Protein AF-A0A925DXH3-F1 (afdb_monomer)

Solvent-accessible surface area (backbone atoms only — not comparable to full-atom values): 5067 Å² total; per-residue (Å²): 129,85,50,77,64,54,54,50,49,54,52,49,52,52,51,53,53,50,53,50,46,54,53,50,38,74,75,42,98,50,53,71,66,57,53,53,47,52,36,67,77,68,67,52,55,70,67,62,53,52,51,50,50,51,53,51,52,51,53,52,53,51,50,53,52,50,53,52,51,52,50,51,50,52,52,51,52,52,49,52,54,53,51,51,54,66,74,77,105

Foldseek 3Di:
DQDPVNVVVVVVVVVVLVVLQVLVVVLDVDHPVVVVCVCVVVVDDSVVVSVVSVVVVVVVVVVVVVVVVVVVVVVVVVVVVVVVVVVVD

Sequence (89 aa):
MANKFDKLADEAQAITDAQFKERFASLTSLNNNDIGKIIKDTGINKEDLASLLVVIKNATQYNNQTAQSISNIKNGVNALMGISKKLLL

Radius of gyration: 24.63 Å; Cα contacts (8 Å, |Δi|>4): 23; chains: 1; bounding box: 54×22×77 Å

Secondary structure (DSSP, 8-state):
---HHHHHHHHHHHHHHHHHHHHHHHHSS--HHHHHHHHHHH---HHHHHHHHHHHHHHHHHHHHHHHHHHHHHHHHHHHHHHHHHHH-

Mean predicted aligned error: 8.96 Å

Structure (mmCIF, N/CA/C/O backbone):
data_AF-A0A925DXH3-F1
#
_entry.id   AF-A0A925DXH3-F1
#
loop_
_atom_site.group_PDB
_atom_site.id
_atom_site.type_symbol
_atom_site.label_atom_id
_atom_site.label_alt_id
_atom_site.label_comp_id
_atom_site.label_asym_id
_atom_site.label_entity_id
_atom_site.label_seq_id
_atom_site.pdbx_PDB_ins_code
_atom_site.Cartn_x
_atom_site.Cartn_y
_atom_site.Cartn_z
_atom_site.occupancy
_atom_site.B_iso_or_equiv
_atom_site.auth_seq_id
_atom_site.auth_comp_id
_atom_site.auth_asym_id
_atom_site.auth_atom_id
_atom_site.pdbx_PDB_model_num
ATOM 1 N N . MET A 1 1 ? -25.026 8.128 36.074 1.00 54.31 1 MET A N 1
ATOM 2 C CA . MET A 1 1 ? -24.579 9.416 35.504 1.00 54.31 1 MET A CA 1
ATOM 3 C C . MET A 1 1 ? -23.264 9.142 34.805 1.00 54.31 1 MET A C 1
ATOM 5 O O . MET A 1 1 ? -22.363 8.678 35.488 1.00 54.31 1 MET A O 1
ATOM 9 N N . ALA A 1 2 ? -23.179 9.344 33.488 1.00 63.41 2 ALA A N 1
ATOM 10 C CA . ALA A 1 2 ? -21.904 9.254 32.776 1.00 63.41 2 ALA A CA 1
ATOM 11 C C . ALA A 1 2 ? -20.955 10.295 33.381 1.00 63.41 2 ALA A C 1
ATOM 13 O O . ALA A 1 2 ? -21.308 11.480 33.459 1.00 63.41 2 ALA A O 1
ATOM 14 N N . ASN A 1 3 ? -19.823 9.848 33.915 1.00 80.00 3 ASN A N 1
ATOM 15 C CA . ASN A 1 3 ? -18.879 10.749 34.556 1.00 80.00 3 ASN A CA 1
ATOM 16 C C . ASN A 1 3 ? -18.134 11.548 33.458 1.00 80.00 3 ASN A C 1
ATOM 18 O O . ASN A 1 3 ? -18.205 11.228 32.273 1.00 80.00 3 ASN A O 1
ATOM 22 N N . LYS A 1 4 ? -17.448 12.635 33.827 1.00 84.62 4 LYS A N 1
ATOM 23 C CA . LYS A 1 4 ? -16.724 13.507 32.881 1.00 84.62 4 LYS A CA 1
ATOM 24 C C . LYS A 1 4 ? -15.784 12.741 31.928 1.00 84.62 4 LYS A C 1
ATOM 26 O O . LYS A 1 4 ? -15.640 13.145 30.781 1.00 84.62 4 LYS A O 1
ATOM 31 N N . PHE A 1 5 ? -15.167 11.663 32.399 1.00 83.50 5 PHE A N 1
ATOM 32 C CA . PHE A 1 5 ? -14.297 10.777 31.631 1.00 83.50 5 PHE A CA 1
ATOM 33 C C . PHE A 1 5 ? -15.054 9.963 30.578 1.00 83.50 5 PHE A C 1
ATOM 35 O O . PHE A 1 5 ? -14.528 9.811 29.484 1.00 83.50 5 PHE A O 1
ATOM 42 N N . ASP A 1 6 ? -16.285 9.521 30.855 1.00 88.81 6 ASP A N 1
ATOM 43 C CA . ASP A 1 6 ? -17.102 8.787 29.874 1.00 88.81 6 ASP A CA 1
ATOM 44 C C . ASP A 1 6 ? -17.437 9.690 28.676 1.00 88.81 6 ASP A C 1
ATOM 46 O O . ASP A 1 6 ? -17.246 9.310 27.527 1.00 88.81 6 ASP A O 1
ATOM 50 N N . LYS A 1 7 ? -17.825 10.945 28.941 1.00 87.88 7 LYS A N 1
ATOM 51 C CA . LYS A 1 7 ? -18.073 11.935 27.877 1.00 87.88 7 LYS A CA 1
ATOM 52 C C . LYS A 1 7 ? -16.821 12.250 27.060 1.00 87.88 7 LYS A C 1
ATOM 54 O O . LYS A 1 7 ? -16.901 12.395 25.847 1.00 87.88 7 LYS A O 1
ATOM 59 N N . LEU A 1 8 ? -15.671 12.365 27.727 1.00 85.62 8 LEU A N 1
ATOM 60 C CA . LEU A 1 8 ? -14.398 12.633 27.060 1.00 85.62 8 LEU A CA 1
ATOM 61 C C . LEU A 1 8 ? -13.976 11.455 26.167 1.00 85.62 8 LEU A C 1
ATOM 63 O O . LEU A 1 8 ? -13.413 11.665 25.096 1.00 85.62 8 LEU A O 1
ATOM 67 N N . ALA A 1 9 ? -14.257 10.224 26.603 1.00 84.44 9 ALA A N 1
ATOM 68 C CA . ALA A 1 9 ? -14.005 9.019 25.825 1.00 84.44 9 ALA A CA 1
ATOM 69 C C . ALA A 1 9 ? -14.899 8.954 24.578 1.00 84.44 9 ALA A C 1
ATOM 71 O O . ALA A 1 9 ? -14.389 8.701 23.488 1.00 84.44 9 ALA A O 1
ATOM 72 N N . ASP A 1 10 ? -16.192 9.263 24.713 1.00 87.00 10 ASP A N 1
ATOM 73 C CA . ASP A 1 10 ? -17.126 9.317 23.581 1.00 87.00 10 ASP A CA 1
ATOM 74 C C . ASP A 1 10 ? -16.706 10.375 22.543 1.00 87.00 10 ASP A C 1
ATOM 76 O O . ASP A 1 10 ? -16.717 10.116 21.336 1.00 87.00 10 ASP A O 1
ATOM 80 N N . GLU A 1 11 ? -16.284 11.562 22.997 1.00 84.94 11 GLU A N 1
ATOM 81 C CA . GLU A 1 11 ? -15.773 12.624 22.121 1.00 84.94 11 GLU A CA 1
ATOM 82 C C . GLU A 1 11 ? -14.482 12.209 21.407 1.00 84.94 11 GLU A C 1
ATOM 84 O O . GLU A 1 11 ? -14.362 12.390 20.193 1.00 84.94 11 GLU A O 1
ATOM 89 N N . ALA A 1 12 ? -13.531 11.614 22.131 1.00 79.81 12 ALA A N 1
ATOM 90 C CA . ALA A 1 12 ? -12.289 11.120 21.544 1.00 79.81 12 ALA A CA 1
ATOM 91 C C . ALA A 1 12 ? -12.565 10.048 20.481 1.00 79.81 12 ALA A C 1
ATOM 93 O O . ALA A 1 12 ? -12.031 10.128 19.376 1.00 79.81 12 ALA A O 1
ATOM 94 N N . GLN A 1 13 ? -13.458 9.100 20.773 1.00 83.94 13 GLN A N 1
ATOM 95 C CA . GLN A 1 13 ? -13.863 8.069 19.823 1.00 83.94 13 GLN A CA 1
ATOM 96 C C . GLN A 1 13 ? -14.504 8.676 18.568 1.00 83.94 13 GLN A C 1
ATOM 98 O O . GLN A 1 13 ? -14.170 8.274 17.454 1.00 83.94 13 GLN A O 1
ATOM 103 N N . ALA A 1 14 ? -15.387 9.664 18.722 1.00 84.31 14 ALA A N 1
ATOM 104 C CA . ALA A 1 14 ? -16.022 10.336 17.592 1.00 84.31 14 ALA A CA 1
ATOM 105 C C . ALA A 1 14 ? -15.006 11.078 16.702 1.00 84.31 14 ALA A C 1
ATOM 107 O O . ALA A 1 14 ? -15.098 11.006 15.473 1.00 84.31 14 ALA A O 1
ATOM 108 N N . ILE A 1 15 ? -14.021 11.753 17.306 1.00 83.31 15 ILE A N 1
ATOM 109 C CA . ILE A 1 15 ? -12.950 12.455 16.583 1.00 83.31 15 ILE A CA 1
ATOM 110 C C . ILE A 1 15 ? -12.064 11.458 15.830 1.00 83.31 15 ILE A C 1
ATOM 112 O O . ILE A 1 15 ? -11.824 11.640 14.634 1.00 83.31 15 ILE A O 1
ATOM 116 N N . THR A 1 16 ? -11.617 10.388 16.492 1.00 84.12 16 THR A N 1
ATOM 117 C CA . THR A 1 16 ? -10.801 9.336 15.869 1.00 84.12 16 THR A CA 1
ATOM 118 C C . THR A 1 16 ? -11.540 8.679 14.704 1.00 84.12 16 THR A C 1
ATOM 120 O O . THR A 1 16 ? -10.970 8.499 13.628 1.00 84.12 16 THR A O 1
ATOM 123 N N . ASP A 1 17 ? -12.833 8.402 14.866 1.00 81.19 17 ASP A N 1
ATOM 124 C CA . ASP A 1 17 ? -13.674 7.837 13.812 1.00 81.19 17 ASP A CA 1
ATOM 125 C C . ASP A 1 17 ? -13.811 8.753 12.597 1.00 81.19 17 ASP A C 1
ATOM 127 O O . ASP A 1 17 ? -13.785 8.276 11.459 1.00 81.19 17 ASP A O 1
ATOM 131 N N . ALA A 1 18 ? -13.979 10.055 12.826 1.00 82.00 18 ALA A N 1
ATOM 132 C CA . ALA A 1 18 ? -14.077 11.040 11.759 1.00 82.00 18 ALA A CA 1
ATOM 133 C C . ALA A 1 18 ? -12.756 11.147 10.984 1.00 82.00 18 ALA A C 1
ATOM 135 O O . ALA A 1 18 ? -12.761 11.049 9.756 1.00 82.00 18 ALA A O 1
ATOM 136 N N . GLN A 1 19 ? -11.630 11.255 11.696 1.00 81.12 19 GLN A N 1
ATOM 137 C CA . GLN A 1 19 ? -10.297 11.327 11.094 1.00 81.12 19 GLN A CA 1
ATOM 138 C C . GLN A 1 19 ? -9.951 10.061 10.305 1.00 81.12 19 GLN A C 1
ATOM 140 O O . GLN A 1 19 ? -9.427 10.146 9.193 1.00 81.12 19 GLN A O 1
ATOM 145 N N . PHE A 1 20 ? -10.274 8.883 10.846 1.00 82.12 20 PHE A N 1
ATOM 146 C CA . PHE A 1 20 ? -10.083 7.618 10.145 1.00 82.12 20 PHE A CA 1
ATOM 147 C C . PHE A 1 20 ? -10.890 7.579 8.842 1.00 82.12 20 PHE A C 1
ATOM 149 O O . PHE A 1 20 ? -10.331 7.292 7.784 1.00 82.12 20 PHE A O 1
ATOM 156 N N . LYS A 1 21 ? -12.186 7.907 8.901 1.00 76.88 21 LYS A N 1
ATOM 157 C CA . LYS A 1 21 ? -13.072 7.917 7.728 1.00 76.88 21 LYS A CA 1
ATOM 158 C C . LYS A 1 21 ? -12.585 8.886 6.655 1.00 76.88 21 LYS A C 1
ATOM 160 O O . LYS A 1 21 ? -12.500 8.503 5.492 1.00 76.88 21 LYS A O 1
ATOM 165 N N . GLU A 1 22 ? -12.209 10.102 7.041 1.00 79.75 22 GLU A N 1
ATOM 166 C CA . GLU A 1 22 ? -11.671 11.107 6.122 1.00 79.75 22 GLU A CA 1
ATOM 167 C C . GLU A 1 22 ? -10.374 10.624 5.465 1.00 79.75 22 GLU A C 1
ATOM 169 O O . GLU A 1 22 ? -10.224 10.674 4.241 1.00 79.75 22 GLU A O 1
ATOM 174 N N . ARG A 1 23 ? -9.443 10.080 6.258 1.00 74.88 23 ARG A N 1
ATOM 175 C CA . ARG A 1 23 ? -8.177 9.583 5.725 1.00 74.88 23 ARG A CA 1
ATOM 176 C C . ARG A 1 23 ? -8.389 8.395 4.796 1.00 74.88 23 ARG A C 1
ATOM 178 O O . ARG A 1 23 ? -7.780 8.350 3.730 1.00 74.88 23 ARG A O 1
ATOM 185 N N . PHE A 1 24 ? -9.262 7.468 5.163 1.00 77.06 24 PHE A N 1
ATOM 186 C CA . PHE A 1 24 ? -9.575 6.293 4.363 1.00 77.06 24 PHE A CA 1
ATOM 187 C C . PHE A 1 24 ? -10.264 6.674 3.043 1.00 77.06 24 PHE A C 1
ATOM 189 O O . PHE A 1 24 ? -9.864 6.193 1.981 1.00 77.06 24 PHE A O 1
ATOM 196 N N . ALA A 1 25 ? -11.223 7.600 3.078 1.00 75.31 25 ALA A N 1
ATOM 197 C CA . ALA A 1 25 ? -11.848 8.154 1.879 1.00 75.31 25 ALA A CA 1
ATOM 198 C C . ALA A 1 25 ? -10.852 8.952 1.015 1.00 75.31 25 ALA A C 1
ATOM 200 O O . ALA A 1 25 ? -10.974 8.981 -0.199 1.00 75.31 25 ALA A O 1
ATOM 201 N N . SER A 1 26 ? -9.815 9.567 1.597 1.00 79.38 26 SER A N 1
ATOM 202 C CA . SER A 1 26 ? -8.764 10.240 0.809 1.00 79.38 26 SER A CA 1
ATOM 203 C C 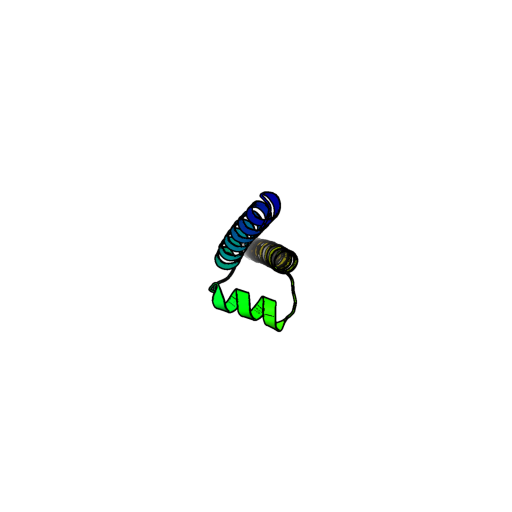. SER A 1 26 ? -7.814 9.271 0.090 1.00 79.38 26 SER A C 1
ATOM 205 O O . SER A 1 26 ? -7.131 9.650 -0.862 1.00 79.38 26 SER A O 1
ATOM 207 N N . LEU A 1 27 ? -7.724 8.029 0.573 1.00 78.50 27 LEU A N 1
ATOM 208 C CA . LEU A 1 27 ? -6.837 6.992 0.042 1.00 78.50 27 LEU A CA 1
ATOM 209 C C . LEU A 1 27 ? -7.555 6.027 -0.907 1.00 78.50 27 LEU A C 1
ATOM 211 O O . LEU A 1 27 ? -6.892 5.285 -1.629 1.00 78.50 27 LEU A O 1
ATOM 215 N N . THR A 1 28 ? -8.888 6.023 -0.903 1.00 78.69 28 THR A N 1
ATOM 216 C CA . THR A 1 28 ? -9.723 5.074 -1.644 1.00 78.69 28 THR A CA 1
ATOM 217 C C . THR A 1 28 ? -10.883 5.796 -2.318 1.00 78.69 28 THR A C 1
ATOM 219 O O . THR A 1 28 ? -11.241 6.902 -1.949 1.00 78.69 28 THR A O 1
ATOM 222 N N . SER A 1 29 ? -11.526 5.169 -3.297 1.00 81.62 29 SER A N 1
ATOM 223 C CA . SER A 1 29 ? -12.754 5.709 -3.904 1.00 81.62 29 SER A CA 1
ATOM 224 C C . SER A 1 29 ? -14.013 5.417 -3.070 1.00 81.62 29 SER A C 1
ATOM 226 O O . SER A 1 29 ? -15.125 5.590 -3.564 1.00 81.62 29 SER A O 1
ATOM 228 N N . LEU A 1 30 ? -13.853 4.898 -1.848 1.00 80.69 30 LEU A N 1
ATOM 229 C CA . LEU A 1 30 ? -14.936 4.355 -1.035 1.00 80.69 30 LEU A CA 1
ATOM 230 C C . LEU A 1 30 ? -15.568 5.440 -0.164 1.00 80.69 30 LEU A C 1
ATOM 232 O O . LEU A 1 30 ? -14.879 6.277 0.418 1.00 80.69 30 LEU A O 1
ATOM 236 N N . ASN A 1 31 ? -16.894 5.400 -0.047 1.00 79.19 31 ASN A N 1
ATOM 237 C CA . ASN A 1 31 ? -17.625 6.280 0.861 1.00 79.19 31 ASN A CA 1
ATOM 238 C C . ASN A 1 31 ? -17.696 5.671 2.272 1.00 79.19 31 ASN A C 1
ATOM 240 O O . ASN A 1 31 ? -17.499 4.474 2.466 1.00 79.19 31 ASN A O 1
ATOM 244 N N . ASN A 1 32 ? -18.063 6.484 3.263 1.00 76.25 32 ASN A N 1
ATOM 245 C CA . ASN A 1 32 ? -18.120 6.071 4.670 1.00 76.25 32 ASN A CA 1
ATOM 246 C C . ASN A 1 32 ? -18.972 4.820 4.954 1.00 76.25 32 ASN A C 1
ATOM 248 O O . ASN A 1 32 ? -18.672 4.101 5.910 1.00 76.25 32 ASN A O 1
ATOM 252 N N . ASN A 1 33 ? -20.006 4.543 4.154 1.00 83.19 33 ASN A N 1
ATOM 253 C CA . ASN A 1 33 ? -20.844 3.356 4.336 1.00 83.19 33 ASN A CA 1
ATOM 254 C C . ASN A 1 33 ? -20.120 2.084 3.885 1.00 83.19 33 ASN A C 1
ATOM 256 O O . ASN A 1 33 ? -20.207 1.061 4.564 1.00 83.19 33 ASN A O 1
ATOM 260 N N . ASP A 1 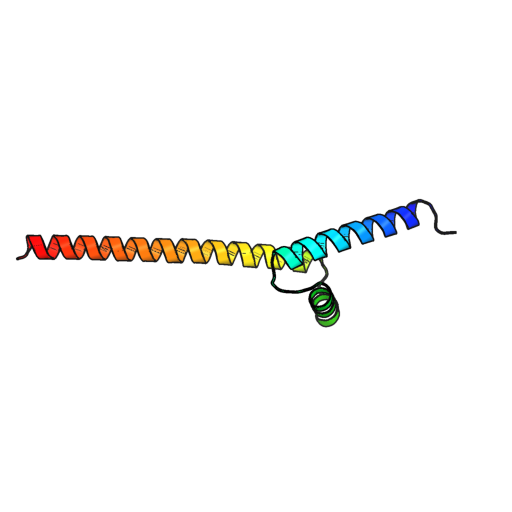3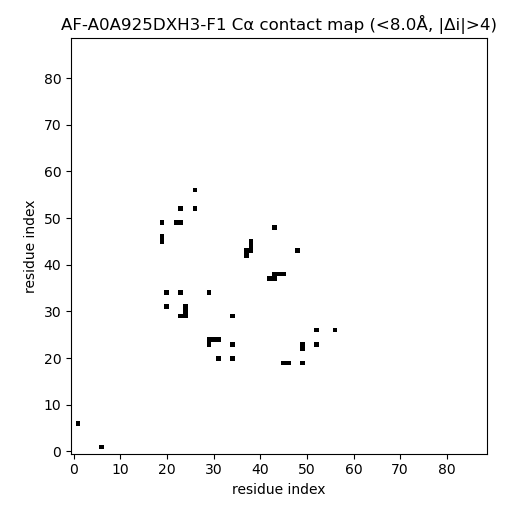4 ? -19.376 2.155 2.782 1.00 81.75 34 ASP A N 1
ATOM 261 C CA . ASP A 1 34 ? -18.588 1.029 2.274 1.00 81.75 34 ASP A CA 1
ATOM 262 C C . ASP A 1 34 ? -17.453 0.678 3.241 1.00 81.75 34 ASP A C 1
ATOM 264 O O . ASP A 1 34 ? -17.231 -0.491 3.550 1.00 81.75 34 ASP A O 1
ATOM 268 N N . ILE A 1 35 ? -16.807 1.697 3.813 1.00 80.25 35 ILE A N 1
ATOM 269 C CA . ILE A 1 35 ? -15.773 1.536 4.847 1.00 80.25 35 ILE A CA 1
ATOM 270 C C . ILE A 1 35 ? -16.351 0.829 6.077 1.00 80.25 35 ILE A C 1
ATOM 272 O O . ILE A 1 35 ? -15.762 -0.120 6.596 1.00 80.25 35 ILE A O 1
ATOM 276 N N . GLY A 1 36 ? -17.530 1.269 6.531 1.00 80.31 36 GLY A N 1
ATOM 277 C CA . GLY A 1 36 ? -18.224 0.660 7.663 1.00 80.31 36 GLY A CA 1
ATOM 278 C C . GLY A 1 36 ? -18.600 -0.803 7.418 1.00 80.31 36 GLY A C 1
ATOM 279 O O . GLY A 1 36 ? -18.453 -1.623 8.324 1.00 80.31 36 GLY A O 1
ATOM 280 N N . LYS A 1 37 ? -19.034 -1.147 6.197 1.00 86.06 37 LYS A N 1
ATOM 281 C CA . L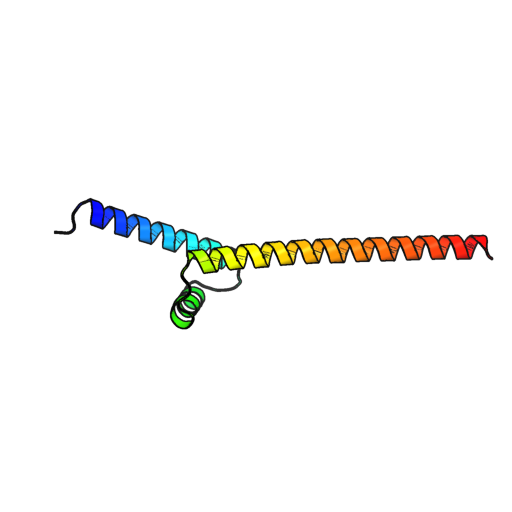YS A 1 37 ? -19.291 -2.542 5.805 1.00 86.06 37 LYS A CA 1
ATOM 282 C C . LYS A 1 37 ? -18.025 -3.388 5.843 1.00 86.06 37 LYS A C 1
ATOM 284 O O . LYS A 1 37 ? -18.041 -4.434 6.471 1.00 86.06 37 LYS A O 1
ATOM 289 N N . ILE A 1 38 ? -16.924 -2.917 5.259 1.00 83.38 38 ILE A N 1
ATOM 290 C CA . ILE A 1 38 ? -15.655 -3.661 5.230 1.00 83.38 38 ILE A CA 1
ATOM 291 C C . ILE A 1 38 ? -15.173 -3.985 6.646 1.00 83.38 38 ILE A C 1
ATOM 293 O O . ILE A 1 38 ? -14.827 -5.130 6.928 1.00 83.38 38 ILE A O 1
ATOM 297 N N . ILE A 1 39 ? -15.196 -3.004 7.549 1.00 84.88 39 ILE A N 1
ATOM 298 C CA . ILE A 1 39 ? -14.805 -3.199 8.954 1.00 84.88 39 ILE A CA 1
ATOM 299 C C . ILE A 1 39 ? -15.689 -4.255 9.619 1.00 84.88 39 ILE A C 1
ATOM 301 O O . ILE A 1 39 ? -15.192 -5.155 10.291 1.00 84.88 39 ILE A O 1
ATOM 305 N N . LYS A 1 40 ? -17.004 -4.169 9.403 1.00 88.44 40 LYS A N 1
ATOM 306 C CA . LYS A 1 40 ? -17.967 -5.100 9.993 1.00 88.44 40 LYS A CA 1
ATOM 307 C C . LYS A 1 40 ? -17.820 -6.523 9.448 1.00 88.44 40 LYS A C 1
ATOM 309 O O . LYS A 1 40 ? -17.871 -7.468 10.227 1.00 88.44 40 LYS A O 1
ATOM 314 N N . ASP A 1 41 ? -17.646 -6.665 8.139 1.00 90.75 41 ASP A N 1
ATOM 315 C CA . ASP A 1 41 ? -17.638 -7.958 7.453 1.00 90.75 41 ASP A CA 1
ATOM 316 C C . ASP A 1 41 ? -16.320 -8.716 7.674 1.00 90.75 41 ASP A C 1
ATOM 318 O O . ASP A 1 41 ? -16.310 -9.942 7.736 1.00 90.75 41 ASP A O 1
ATOM 322 N N . THR A 1 42 ? -15.205 -7.994 7.811 1.00 88.06 42 THR A N 1
ATOM 323 C CA . THR A 1 42 ? -13.868 -8.592 7.978 1.00 88.06 42 THR A CA 1
ATOM 324 C C . THR A 1 42 ? -13.418 -8.688 9.434 1.00 88.06 42 THR A C 1
ATOM 326 O O . THR A 1 42 ? -12.485 -9.430 9.734 1.00 88.06 42 THR A O 1
ATOM 329 N N . GLY A 1 43 ? -14.041 -7.928 10.339 1.00 88.00 43 GLY A N 1
ATOM 330 C CA . GLY A 1 43 ? -13.616 -7.819 11.736 1.00 88.00 43 GLY A CA 1
ATOM 331 C C . GLY A 1 43 ? -12.294 -7.069 11.936 1.00 88.00 43 GLY A C 1
ATOM 332 O O . GLY A 1 43 ? -11.801 -7.012 13.062 1.00 88.00 43 GLY A O 1
ATOM 333 N N . ILE A 1 44 ? -11.713 -6.492 10.875 1.00 85.50 44 ILE A N 1
ATOM 334 C CA . ILE A 1 44 ? -10.507 -5.668 10.978 1.00 85.50 44 ILE A CA 1
ATOM 335 C C . ILE A 1 44 ? -10.823 -4.383 11.748 1.00 85.50 44 ILE A C 1
ATOM 337 O O . ILE A 1 44 ? -11.860 -3.754 11.525 1.00 85.50 44 ILE A O 1
ATOM 341 N N . ASN A 1 45 ? -9.936 -3.969 12.651 1.00 85.19 45 ASN A N 1
ATOM 342 C CA . ASN A 1 45 ? -10.071 -2.662 13.286 1.00 85.19 45 ASN A CA 1
ATOM 343 C C . ASN A 1 45 ? -9.652 -1.540 12.313 1.00 85.19 45 ASN A C 1
ATOM 345 O O . ASN A 1 45 ? -9.101 -1.769 11.231 1.00 85.19 45 ASN A O 1
ATOM 349 N N . LYS A 1 46 ? -9.964 -0.301 12.687 1.00 80.50 46 LYS A N 1
ATOM 350 C CA . LYS A 1 46 ? -9.743 0.878 11.841 1.00 80.50 46 LYS A CA 1
ATOM 351 C C . LYS A 1 46 ? -8.252 1.151 11.659 1.00 80.50 46 LYS A C 1
ATOM 353 O O . LYS A 1 46 ? -7.804 1.456 10.558 1.00 80.50 46 LYS A O 1
ATOM 358 N N . GLU A 1 47 ? -7.481 1.010 12.724 1.00 80.50 47 GLU A N 1
ATOM 359 C CA . GLU A 1 47 ? -6.052 1.294 12.771 1.00 80.50 47 GLU A CA 1
ATOM 360 C C . GLU A 1 47 ? -5.258 0.380 11.825 1.00 80.50 47 GLU A C 1
ATOM 362 O O . GLU A 1 47 ? -4.478 0.863 10.998 1.00 80.50 47 GLU A O 1
ATOM 367 N N . ASP A 1 48 ? -5.514 -0.926 11.879 1.00 83.12 48 ASP A N 1
ATOM 368 C CA . ASP A 1 48 ? -4.866 -1.939 11.044 1.00 83.12 48 ASP A CA 1
ATOM 369 C C . ASP A 1 48 ? -5.227 -1.745 9.573 1.00 83.12 48 ASP A C 1
ATOM 371 O O . ASP A 1 48 ? -4.368 -1.803 8.688 1.00 83.12 48 ASP A O 1
ATOM 375 N N . LEU A 1 49 ? -6.495 -1.439 9.306 1.00 83.38 49 LEU A N 1
ATOM 376 C CA . LEU A 1 49 ? -6.978 -1.170 7.963 1.00 83.38 49 LEU A CA 1
ATOM 377 C C . LEU A 1 49 ? -6.349 0.107 7.368 1.00 83.38 49 LEU A C 1
ATOM 379 O O . LEU A 1 49 ? -5.939 0.112 6.204 1.00 83.38 49 LEU A O 1
ATOM 383 N N . ALA A 1 50 ? -6.210 1.179 8.155 1.00 79.69 50 ALA A N 1
ATOM 384 C CA . ALA A 1 50 ? -5.501 2.389 7.731 1.00 79.69 50 ALA A CA 1
ATOM 385 C C . ALA A 1 50 ? -4.017 2.114 7.446 1.00 79.69 50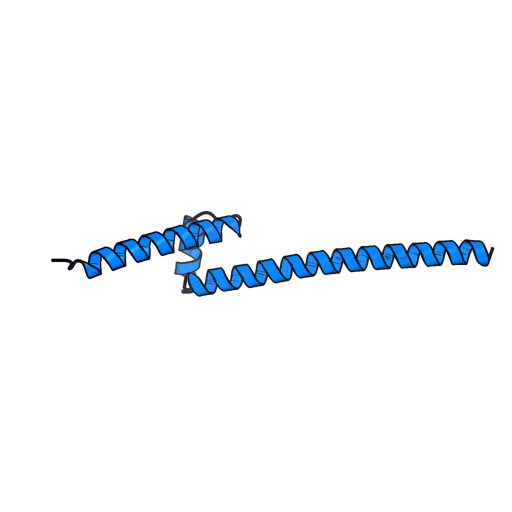 ALA A C 1
ATOM 387 O O . ALA A 1 50 ? -3.487 2.575 6.431 1.00 79.69 50 ALA A O 1
ATOM 388 N N . SER A 1 51 ? -3.354 1.345 8.314 1.00 82.94 51 SER A N 1
ATOM 389 C CA . SER A 1 51 ? -1.951 0.956 8.148 1.00 82.94 51 SER A CA 1
ATOM 390 C C . SER A 1 51 ? -1.737 0.164 6.854 1.00 82.94 51 SER A C 1
ATOM 392 O O . SER A 1 51 ? -0.861 0.495 6.049 1.00 82.94 51 SER A O 1
ATOM 394 N N . LEU A 1 52 ? -2.610 -0.811 6.581 1.00 85.62 52 LEU A N 1
ATOM 395 C CA . LEU A 1 52 ? -2.577 -1.604 5.354 1.00 85.62 52 LEU A CA 1
ATOM 396 C C . LEU A 1 52 ? -2.691 -0.729 4.097 1.00 85.62 52 LEU A C 1
ATOM 398 O O . LEU A 1 52 ? -1.925 -0.905 3.148 1.00 85.62 52 LEU A O 1
ATOM 402 N N . LEU A 1 53 ? -3.598 0.251 4.083 1.00 82.62 53 LEU A N 1
ATOM 403 C CA . LEU A 1 53 ? -3.732 1.167 2.947 1.00 82.62 53 LEU A CA 1
ATOM 404 C C . LEU A 1 53 ? -2.489 2.028 2.719 1.00 82.62 53 LEU A C 1
ATOM 406 O O . LEU A 1 53 ? -2.131 2.292 1.570 1.00 82.62 53 LEU A O 1
ATOM 410 N N . VAL A 1 54 ? -1.820 2.469 3.786 1.00 84.19 54 VAL A N 1
ATOM 411 C CA . VAL A 1 54 ? -0.555 3.207 3.665 1.00 84.19 54 VAL A CA 1
ATOM 412 C C . VAL A 1 54 ? 0.513 2.326 3.021 1.00 84.19 54 VAL A C 1
ATOM 414 O O . VAL A 1 54 ? 1.197 2.780 2.103 1.00 84.19 54 VAL A O 1
ATOM 417 N N . VAL A 1 55 ? 0.614 1.058 3.430 1.00 87.56 55 VAL A N 1
ATOM 418 C CA . VAL A 1 55 ? 1.533 0.090 2.812 1.00 87.56 55 VAL A CA 1
ATOM 419 C C . VAL A 1 55 ? 1.218 -0.086 1.325 1.00 87.56 55 VAL A C 1
ATOM 421 O O . VAL A 1 55 ? 2.121 0.029 0.495 1.00 87.56 55 VAL A O 1
ATOM 424 N N . ILE A 1 56 ? -0.055 -0.284 0.968 1.00 85.62 56 ILE A N 1
ATOM 425 C CA . ILE A 1 56 ? -0.491 -0.432 -0.430 1.00 85.62 56 ILE A CA 1
ATOM 426 C C . ILE A 1 56 ? -0.159 0.822 -1.247 1.00 85.62 56 ILE A C 1
ATOM 428 O O . ILE A 1 56 ? 0.376 0.717 -2.356 1.00 85.62 56 ILE A O 1
ATOM 432 N N . LYS A 1 57 ? -0.428 2.017 -0.710 1.00 85.00 57 LYS A N 1
ATOM 433 C CA . LYS A 1 57 ? -0.104 3.288 -1.370 1.00 85.00 57 LYS A CA 1
ATOM 434 C C . LYS A 1 57 ? 1.396 3.416 -1.621 1.00 85.00 57 LYS A C 1
ATOM 436 O O . LYS A 1 57 ? 1.795 3.742 -2.739 1.00 85.00 57 LYS A O 1
ATOM 441 N N . ASN A 1 58 ? 2.215 3.140 -0.610 1.00 87.00 58 ASN A N 1
ATOM 442 C CA . ASN A 1 58 ? 3.667 3.236 -0.716 1.00 87.00 58 ASN A CA 1
ATOM 443 C C . ASN A 1 58 ? 4.215 2.234 -1.744 1.00 87.00 58 ASN A C 1
ATOM 445 O O . ASN A 1 58 ? 5.019 2.611 -2.595 1.00 87.00 58 ASN A O 1
ATOM 449 N N . ALA A 1 59 ? 3.725 0.989 -1.735 1.00 90.50 59 ALA A N 1
ATOM 450 C CA . ALA A 1 59 ? 4.093 -0.025 -2.723 1.00 90.50 59 ALA A CA 1
ATOM 451 C C . ALA A 1 59 ? 3.687 0.386 -4.150 1.00 90.50 59 ALA A C 1
ATOM 453 O O . ALA A 1 59 ? 4.462 0.235 -5.093 1.00 90.50 59 ALA A O 1
ATOM 454 N N . THR A 1 60 ? 2.499 0.973 -4.311 1.00 89.00 60 THR A N 1
ATOM 455 C CA . THR A 1 60 ? 2.017 1.481 -5.605 1.00 89.00 60 THR A CA 1
ATOM 456 C C . THR A 1 60 ? 2.908 2.610 -6.128 1.00 89.00 60 THR A C 1
ATOM 458 O O . THR A 1 60 ? 3.308 2.599 -7.292 1.00 89.00 60 THR A O 1
ATOM 461 N N . GLN A 1 61 ? 3.267 3.571 -5.271 1.00 91.69 61 GLN A N 1
ATOM 462 C CA . GLN A 1 61 ? 4.174 4.662 -5.638 1.00 91.69 61 GLN A CA 1
ATOM 463 C C . GLN A 1 61 ? 5.562 4.144 -6.030 1.00 91.69 61 GLN A C 1
ATOM 465 O O . GLN A 1 61 ? 6.090 4.555 -7.064 1.00 91.69 61 GLN A O 1
ATOM 470 N N . TYR A 1 62 ? 6.116 3.209 -5.255 1.00 94.06 62 TYR A N 1
ATOM 471 C CA . TYR A 1 62 ? 7.394 2.570 -5.561 1.00 94.06 62 TYR A CA 1
ATOM 472 C C . TYR A 1 62 ? 7.365 1.852 -6.919 1.00 94.06 62 TYR A C 1
ATOM 474 O O . TYR A 1 62 ? 8.254 2.045 -7.748 1.00 94.06 62 TYR A O 1
ATOM 482 N N . ASN A 1 63 ? 6.310 1.086 -7.203 1.00 93.44 63 ASN A N 1
ATOM 483 C CA . ASN A 1 63 ? 6.171 0.378 -8.477 1.00 93.44 63 ASN A CA 1
ATOM 484 C C . ASN A 1 63 ? 6.091 1.337 -9.671 1.00 93.44 63 ASN A C 1
ATOM 486 O O . ASN A 1 63 ? 6.721 1.085 -10.698 1.00 93.44 63 ASN A O 1
ATOM 490 N N . ASN A 1 64 ? 5.379 2.459 -9.534 1.00 95.12 64 ASN A N 1
ATOM 491 C CA . ASN A 1 64 ? 5.315 3.483 -10.579 1.00 95.12 64 ASN A CA 1
ATOM 492 C C . ASN A 1 64 ? 6.693 4.104 -10.857 1.00 95.12 64 ASN A C 1
ATOM 494 O O . ASN A 1 64 ? 7.074 4.271 -12.017 1.00 95.12 64 ASN A O 1
ATOM 498 N N . GLN A 1 65 ? 7.470 4.397 -9.810 1.00 96.38 65 GLN A N 1
ATOM 499 C CA . GLN A 1 65 ? 8.840 4.906 -9.949 1.00 96.38 65 GLN A CA 1
ATOM 500 C C . GLN A 1 65 ? 9.760 3.885 -10.629 1.00 96.38 65 GLN A C 1
ATOM 502 O O . GLN A 1 65 ? 10.543 4.236 -11.517 1.00 96.38 65 GLN A O 1
ATOM 507 N N . THR A 1 66 ? 9.633 2.609 -10.265 1.00 95.06 66 THR A N 1
ATOM 508 C CA . THR A 1 66 ? 10.373 1.514 -10.900 1.00 95.06 66 THR A CA 1
ATOM 509 C C . THR A 1 66 ? 10.002 1.377 -12.377 1.00 95.06 66 THR A C 1
ATOM 511 O O . THR A 1 66 ? 10.889 1.312 -13.226 1.00 95.06 66 THR A O 1
ATOM 514 N N . ALA A 1 67 ? 8.712 1.417 -12.720 1.00 95.25 67 ALA A N 1
ATOM 515 C CA . ALA A 1 67 ? 8.247 1.360 -14.107 1.00 95.25 67 ALA A CA 1
ATOM 516 C C . ALA A 1 67 ? 8.794 2.527 -14.947 1.00 95.25 67 ALA A C 1
ATOM 518 O O . ALA A 1 67 ? 9.260 2.330 -16.073 1.00 95.25 67 ALA A O 1
ATOM 519 N N . GLN A 1 68 ? 8.811 3.737 -14.384 1.00 95.81 68 GLN A N 1
ATOM 520 C CA . GLN A 1 68 ? 9.400 4.904 -15.036 1.00 95.81 68 GLN A CA 1
ATOM 521 C C . GLN A 1 68 ? 10.916 4.752 -15.228 1.00 95.81 68 GLN A C 1
ATOM 523 O O . GLN A 1 68 ? 11.440 5.063 -16.298 1.00 95.81 68 GLN A O 1
ATOM 528 N N . SER A 1 69 ? 11.614 4.199 -14.236 1.00 96.12 69 SER A N 1
ATOM 529 C CA . SER A 1 69 ? 13.051 3.915 -14.327 1.00 96.12 69 SER A CA 1
ATOM 530 C C . SER A 1 69 ? 13.361 2.889 -15.421 1.00 96.12 69 SER A C 1
ATOM 532 O O . SER A 1 69 ? 14.272 3.100 -16.221 1.00 96.12 69 SER A O 1
ATOM 534 N N . ILE A 1 70 ? 12.561 1.823 -15.536 1.00 94.12 70 ILE A N 1
ATOM 535 C CA . ILE A 1 70 ? 12.674 0.829 -16.616 1.00 94.12 70 ILE A CA 1
ATOM 536 C C . ILE A 1 70 ? 12.454 1.482 -17.988 1.00 94.12 70 ILE A C 1
ATOM 538 O O . ILE A 1 70 ? 13.201 1.209 -18.929 1.00 94.12 70 ILE A O 1
ATOM 542 N N . SER A 1 71 ? 11.466 2.373 -18.108 1.00 95.25 71 SER A N 1
ATOM 543 C CA . SER A 1 71 ? 11.222 3.130 -19.344 1.00 95.25 71 SER A CA 1
ATOM 544 C C . SER A 1 71 ? 12.443 3.966 -19.749 1.00 95.25 71 SER A C 1
ATOM 546 O O . SER A 1 71 ? 12.879 3.927 -20.901 1.00 95.25 71 SER A O 1
ATOM 548 N N . ASN A 1 72 ? 13.071 4.646 -18.787 1.00 95.25 72 ASN A N 1
ATOM 549 C CA . ASN A 1 72 ? 14.288 5.422 -19.027 1.00 95.25 72 ASN A CA 1
ATOM 550 C C . ASN A 1 72 ? 15.463 4.537 -19.465 1.00 95.25 72 ASN A C 1
ATOM 552 O O . ASN A 1 72 ? 16.165 4.888 -20.413 1.00 95.25 72 ASN A O 1
ATOM 556 N N . ILE A 1 73 ? 15.644 3.368 -18.839 1.00 94.38 73 ILE A N 1
ATOM 557 C CA . ILE A 1 73 ? 16.663 2.388 -19.247 1.00 94.38 73 ILE A CA 1
ATOM 558 C C . ILE A 1 73 ? 16.425 1.946 -20.693 1.00 94.38 73 ILE A C 1
ATOM 560 O O . ILE A 1 73 ? 17.350 1.979 -21.502 1.00 94.38 73 ILE A O 1
ATOM 564 N N . LYS A 1 74 ? 15.185 1.593 -21.052 1.00 94.19 74 LYS A N 1
ATOM 565 C CA . LYS A 1 74 ? 14.825 1.215 -22.427 1.00 94.19 74 LYS A CA 1
ATOM 566 C C . LYS A 1 74 ? 15.171 2.323 -23.424 1.00 94.19 74 LYS A C 1
ATOM 568 O O . LYS A 1 74 ? 15.738 2.043 -24.479 1.00 94.19 74 LYS A O 1
ATOM 573 N N . ASN A 1 75 ? 14.868 3.574 -23.088 1.00 94.81 75 ASN A N 1
ATOM 574 C CA . ASN A 1 75 ? 15.203 4.721 -23.931 1.00 94.81 75 ASN A CA 1
ATOM 575 C C . ASN A 1 75 ? 16.722 4.890 -24.085 1.00 94.81 75 ASN A C 1
ATOM 577 O O . ASN A 1 75 ? 17.197 5.112 -25.198 1.00 94.81 75 ASN A O 1
ATOM 581 N N . GLY A 1 76 ? 17.488 4.711 -23.006 1.00 93.50 76 GLY A N 1
ATOM 582 C CA . GLY A 1 76 ? 18.951 4.719 -23.043 1.00 93.50 76 GLY A CA 1
ATOM 583 C C . GLY A 1 76 ? 19.530 3.608 -23.924 1.00 93.50 76 GLY A C 1
ATOM 584 O O . GLY A 1 76 ? 20.376 3.874 -24.774 1.00 93.50 76 GLY A O 1
ATOM 585 N N . VAL A 1 77 ? 19.023 2.378 -23.799 1.00 95.44 77 VAL A N 1
ATOM 586 C CA . VAL A 1 77 ? 19.425 1.246 -24.655 1.00 95.44 77 VAL A CA 1
ATOM 587 C C . VAL A 1 77 ? 19.113 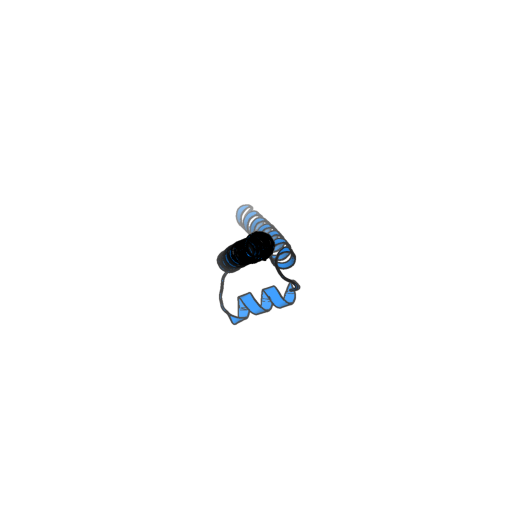1.531 -26.125 1.00 95.44 77 VAL A C 1
ATOM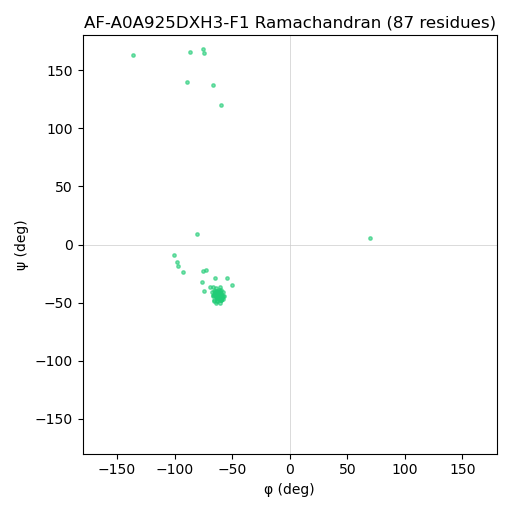 589 O O . VAL A 1 77 ? 19.959 1.307 -26.990 1.00 95.44 77 VAL A O 1
ATOM 592 N N . ASN A 1 78 ? 17.937 2.088 -26.424 1.00 94.00 78 ASN A N 1
ATOM 593 C CA . ASN A 1 78 ? 17.581 2.497 -27.784 1.00 94.00 78 ASN A CA 1
ATOM 594 C C . ASN A 1 78 ? 18.538 3.560 -28.341 1.00 94.00 78 ASN A C 1
ATOM 596 O O . ASN A 1 78 ? 18.927 3.476 -29.507 1.00 94.00 78 ASN A O 1
ATOM 600 N N . ALA A 1 79 ? 18.948 4.527 -27.516 1.00 93.69 79 ALA A N 1
ATOM 601 C CA . ALA A 1 79 ? 19.929 5.532 -27.908 1.00 93.69 79 ALA A CA 1
ATOM 602 C C . ALA A 1 79 ? 21.293 4.897 -28.227 1.00 93.69 79 ALA A C 1
ATOM 604 O O . ALA A 1 79 ? 21.863 5.187 -29.280 1.00 93.69 79 ALA A O 1
ATOM 605 N N .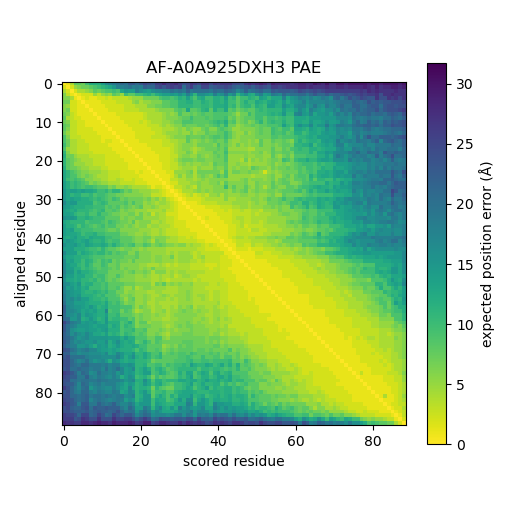 LEU A 1 80 ? 21.776 3.974 -27.385 1.00 94.62 80 LEU A N 1
ATOM 606 C CA . LEU A 1 80 ? 23.022 3.239 -27.633 1.00 94.62 80 LEU A CA 1
ATOM 607 C C . LEU A 1 80 ? 22.957 2.437 -28.940 1.00 94.62 80 LEU A C 1
ATOM 609 O O . LEU A 1 80 ? 23.867 2.544 -29.757 1.00 94.62 80 LEU A O 1
ATOM 613 N N . MET A 1 81 ? 21.859 1.717 -29.199 1.00 92.94 81 MET A N 1
ATOM 614 C CA . MET A 1 81 ? 21.663 1.017 -30.477 1.00 92.94 81 MET A CA 1
ATOM 615 C C . MET A 1 81 ? 21.680 1.976 -31.674 1.00 92.94 81 MET A C 1
ATOM 617 O O . MET A 1 81 ? 22.226 1.640 -32.725 1.00 92.94 81 MET A O 1
ATOM 621 N N . GLY A 1 82 ? 21.087 3.165 -31.535 1.00 93.88 82 GLY A N 1
ATOM 622 C CA . GLY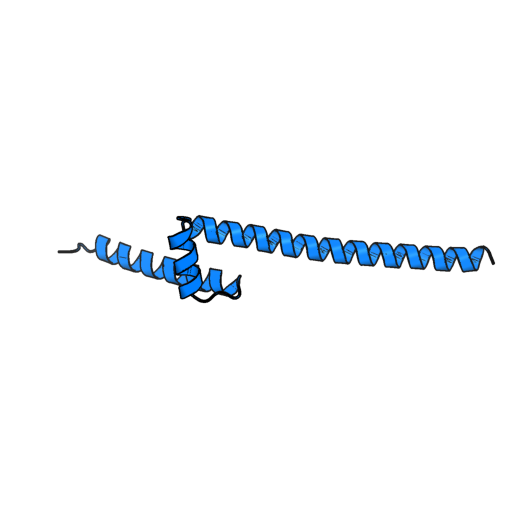 A 1 82 ? 21.114 4.203 -32.567 1.00 93.88 82 GLY A CA 1
ATOM 623 C C . GLY A 1 82 ? 22.530 4.695 -32.873 1.00 93.88 82 GLY A C 1
ATOM 624 O O . GLY A 1 82 ? 22.884 4.846 -34.043 1.00 93.88 82 GLY A O 1
ATOM 625 N N . ILE A 1 83 ? 23.354 4.886 -31.839 1.00 92.19 83 ILE A N 1
ATOM 626 C CA . ILE A 1 83 ? 24.771 5.244 -31.983 1.00 92.19 83 ILE A CA 1
ATOM 627 C C . ILE A 1 83 ? 25.534 4.110 -32.671 1.00 92.19 83 ILE A C 1
ATOM 629 O O . ILE A 1 83 ? 26.202 4.354 -33.671 1.00 92.19 83 ILE A O 1
ATOM 633 N N . SER A 1 84 ? 25.395 2.866 -32.200 1.00 91.81 84 SER A N 1
ATOM 634 C CA . SER A 1 84 ? 26.078 1.711 -32.796 1.00 91.81 84 SER A CA 1
ATOM 635 C C . SER A 1 84 ? 25.737 1.537 -34.275 1.00 91.81 84 SER A C 1
ATOM 637 O O . SER A 1 84 ? 26.635 1.304 -35.076 1.00 91.81 84 SER A O 1
ATOM 639 N N . LYS A 1 85 ? 24.470 1.725 -34.669 1.00 92.31 85 LYS A N 1
ATOM 640 C CA . LYS A 1 85 ? 24.064 1.694 -36.084 1.00 92.31 85 LYS A CA 1
ATOM 641 C C . LYS A 1 85 ? 24.751 2.769 -36.927 1.00 92.31 85 LYS A C 1
ATOM 643 O O . LYS A 1 85 ? 25.055 2.496 -38.075 1.00 92.31 85 LYS A O 1
ATOM 648 N N . LYS A 1 86 ? 24.988 3.966 -36.381 1.00 90.75 86 LYS A N 1
ATOM 649 C CA . LYS A 1 86 ? 25.712 5.047 -37.076 1.00 90.75 86 LYS A CA 1
ATOM 650 C C . LYS A 1 86 ? 27.226 4.833 -37.150 1.00 90.75 86 LYS A C 1
ATOM 652 O O . LYS A 1 86 ? 27.859 5.483 -37.965 1.00 90.75 86 LYS A O 1
ATOM 657 N N . LEU A 1 87 ? 27.802 4.026 -36.257 1.00 88.62 87 LEU A N 1
ATOM 658 C CA . LEU A 1 87 ? 29.244 3.748 -36.225 1.00 88.62 87 LEU A CA 1
ATOM 659 C C . LEU A 1 87 ? 29.633 2.500 -37.031 1.00 88.62 87 LEU A C 1
ATOM 661 O O . LEU A 1 87 ? 30.794 2.360 -37.399 1.00 88.62 87 LEU A O 1
ATOM 665 N N . LEU A 1 88 ? 28.690 1.576 -37.243 1.00 77.94 88 LEU A N 1
ATOM 666 C CA . LEU A 1 88 ? 28.900 0.307 -37.953 1.00 77.94 88 LEU A CA 1
ATOM 667 C C . LEU A 1 88 ? 28.401 0.320 -39.410 1.00 77.94 88 LEU A C 1
ATOM 669 O O . LEU A 1 88 ? 28.654 -0.643 -40.132 1.00 77.94 88 LEU A O 1
ATOM 673 N N . LEU A 1 89 ? 27.680 1.369 -39.817 1.00 59.44 89 LEU A N 1
ATOM 674 C CA . LEU A 1 89 ? 27.313 1.684 -41.204 1.00 59.44 89 LEU A CA 1
ATOM 675 C C . LEU A 1 89 ? 28.135 2.885 -41.669 1.00 59.44 89 LEU A C 1
ATOM 677 O O . LEU A 1 89 ? 28.519 2.891 -42.857 1.00 59.44 89 LEU A O 1
#

pLDDT: mean 85.5, std 7.72, range [54.31, 96.38]